Protein AF-A0A7J7LX30-F1 (afdb_monomer_lite)

pLDDT: mean 72.05, std 13.97, range [40.25, 94.5]

Structure (mmCIF, N/CA/C/O backbone):
data_AF-A0A7J7LX30-F1
#
_entry.id   AF-A0A7J7LX30-F1
#
loop_
_atom_site.group_PDB
_atom_site.id
_atom_site.type_symbol
_atom_site.label_atom_id
_atom_site.label_alt_id
_atom_site.label_comp_id
_atom_site.label_asym_id
_atom_site.label_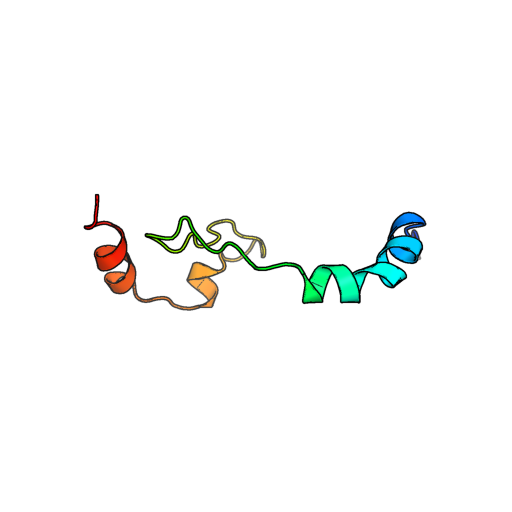entity_id
_atom_site.label_seq_id
_atom_site.pdbx_PDB_ins_code
_atom_site.Cartn_x
_atom_site.Cartn_y
_atom_site.Cartn_z
_atom_site.occupancy
_atom_site.B_iso_or_equiv
_atom_site.auth_seq_id
_atom_site.auth_comp_id
_atom_site.auth_asym_id
_atom_site.auth_atom_id
_atom_site.pdbx_PDB_model_num
ATOM 1 N N . GLN A 1 1 ? 26.026 4.212 22.282 1.00 47.94 1 GLN A N 1
ATOM 2 C CA . GLN A 1 1 ? 25.261 3.176 21.556 1.00 47.94 1 GLN A CA 1
ATOM 3 C C . GLN A 1 1 ? 23.786 3.542 21.663 1.00 47.94 1 GLN A C 1
ATOM 5 O O . GLN A 1 1 ? 23.309 3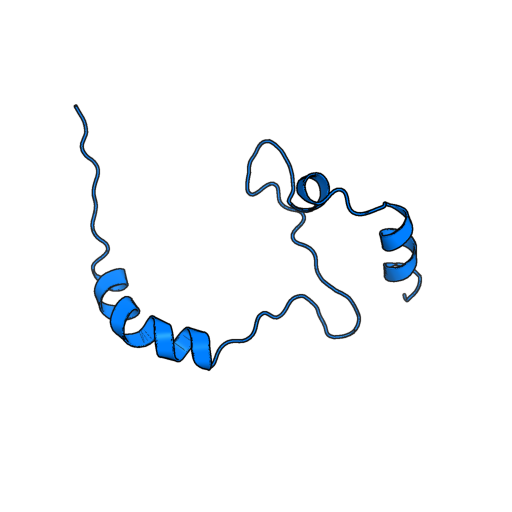.690 22.779 1.00 47.94 1 GLN A O 1
ATOM 10 N N . ILE A 1 2 ? 23.098 3.807 20.550 1.00 56.25 2 ILE A N 1
ATOM 11 C CA . ILE A 1 2 ? 21.699 4.262 20.560 1.00 56.25 2 ILE A CA 1
ATOM 12 C C . ILE A 1 2 ? 20.813 3.105 20.080 1.00 56.25 2 ILE A C 1
ATOM 14 O O . ILE A 1 2 ? 20.794 2.802 18.893 1.00 56.25 2 ILE A O 1
ATOM 18 N N . ASN A 1 3 ? 20.082 2.465 20.996 1.00 65.31 3 ASN A N 1
ATOM 19 C CA . ASN A 1 3 ? 19.013 1.516 20.668 1.00 65.31 3 ASN A CA 1
ATOM 20 C C . ASN A 1 3 ? 17.685 2.282 20.574 1.00 65.31 3 ASN A C 1
ATOM 22 O O . ASN A 1 3 ? 16.961 2.401 21.559 1.00 65.31 3 ASN A O 1
ATOM 26 N N . TYR A 1 4 ? 17.367 2.832 19.400 1.00 69.25 4 TYR A N 1
ATOM 27 C CA . TYR A 1 4 ? 16.069 3.469 19.152 1.00 69.25 4 TYR A CA 1
ATOM 28 C C . TYR A 1 4 ? 15.055 2.413 18.685 1.00 69.25 4 TYR A C 1
ATOM 30 O O . TYR A 1 4 ? 14.815 2.237 17.495 1.00 69.25 4 TYR A O 1
ATOM 38 N N . PHE A 1 5 ? 14.452 1.689 19.629 1.00 73.94 5 PHE A N 1
ATOM 39 C CA . PHE A 1 5 ? 13.234 0.919 19.368 1.00 73.94 5 PHE A CA 1
ATOM 40 C C . PHE A 1 5 ? 12.061 1.619 20.052 1.00 73.94 5 PHE A C 1
ATOM 42 O O . PHE A 1 5 ? 11.922 1.566 21.273 1.00 73.94 5 PHE A O 1
ATOM 49 N N . LYS A 1 6 ? 11.224 2.302 19.263 1.00 78.31 6 LYS A N 1
ATOM 50 C CA . LYS A 1 6 ? 9.972 2.902 19.738 1.00 78.31 6 LYS A CA 1
ATOM 51 C C . LYS A 1 6 ? 8.808 2.011 19.294 1.00 78.31 6 LYS A C 1
ATOM 53 O O . LYS A 1 6 ? 8.376 2.127 18.147 1.00 78.31 6 LYS A O 1
ATOM 58 N N . PRO A 1 7 ? 8.307 1.103 20.151 1.00 72.31 7 PRO A N 1
ATOM 59 C CA . PRO A 1 7 ? 7.196 0.244 19.774 1.00 72.31 7 PRO A CA 1
ATOM 60 C C . PRO A 1 7 ? 5.945 1.088 19.514 1.00 72.31 7 PRO A C 1
ATOM 62 O O . PRO A 1 7 ? 5.572 1.942 20.318 1.00 72.31 7 PRO A O 1
ATOM 65 N N . SER A 1 8 ? 5.285 0.839 18.384 1.00 80.50 8 SER A N 1
ATOM 66 C CA . SER A 1 8 ? 3.993 1.450 18.081 1.00 80.50 8 SER A CA 1
ATOM 67 C C . SER A 1 8 ? 2.898 0.745 18.882 1.00 80.50 8 SER A C 1
ATOM 69 O O . SER A 1 8 ? 2.636 -0.444 18.686 1.00 80.50 8 SER A O 1
ATOM 71 N N . SER A 1 9 ? 2.242 1.48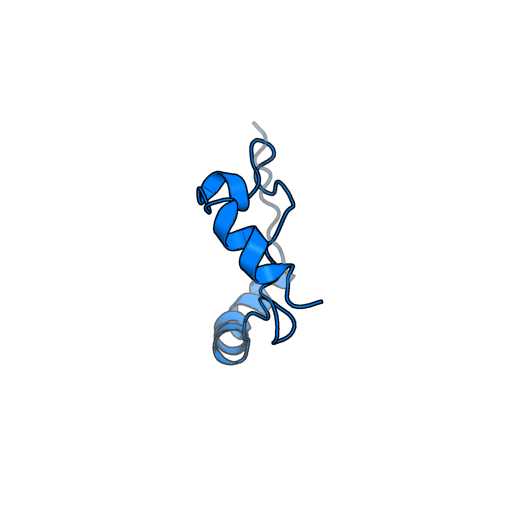2 19.780 1.00 81.12 9 SER A N 1
ATOM 72 C CA . SER A 1 9 ? 1.058 1.001 20.505 1.00 81.12 9 SER A CA 1
ATOM 73 C C . SER A 1 9 ? -0.091 0.667 19.547 1.00 81.12 9 SER A C 1
ATOM 75 O O . SER A 1 9 ? -0.814 -0.303 19.765 1.00 81.12 9 SER A O 1
ATOM 77 N N . ILE A 1 10 ? -0.197 1.404 18.438 1.00 84.94 10 ILE A N 1
ATOM 78 C CA . ILE A 1 10 ? -1.201 1.202 17.385 1.00 84.94 10 ILE A CA 1
ATOM 79 C C . ILE A 1 10 ? -0.925 -0.085 16.599 1.00 84.94 10 ILE A C 1
ATOM 81 O O . ILE A 1 10 ? -1.847 -0.855 16.337 1.00 84.94 10 ILE A O 1
ATOM 85 N N . TRP A 1 11 ? 0.340 -0.364 16.265 1.00 84.44 11 TRP A N 1
ATOM 86 C CA . TRP A 1 11 ? 0.714 -1.555 15.491 1.00 84.44 11 TRP A CA 1
ATOM 87 C C . TRP A 1 11 ? 0.293 -2.853 16.185 1.00 84.44 11 TRP A C 1
ATOM 89 O O . TRP A 1 11 ? -0.138 -3.802 15.535 1.00 84.44 11 TRP A O 1
ATOM 99 N N . ASN A 1 12 ? 0.362 -2.889 17.518 1.00 82.25 12 ASN A N 1
ATOM 100 C CA . ASN A 1 12 ? -0.092 -4.043 18.289 1.00 82.25 12 ASN A CA 1
ATOM 101 C C . ASN A 1 12 ? -1.598 -4.299 18.154 1.00 82.25 12 ASN A C 1
ATOM 103 O O . ASN A 1 12 ? -1.982 -5.454 17.993 1.00 82.25 12 ASN A O 1
ATOM 107 N N . GLY A 1 13 ? -2.428 -3.253 18.157 1.00 84.81 13 GLY A N 1
ATOM 108 C CA . GLY A 1 13 ? -3.865 -3.387 17.904 1.00 84.81 13 GLY A CA 1
ATOM 109 C C . GLY A 1 13 ? -4.163 -3.787 16.458 1.00 84.81 13 GLY A C 1
ATOM 110 O O . GLY A 1 13 ? -4.962 -4.689 16.214 1.00 84.81 13 GLY A O 1
ATOM 111 N N . LEU A 1 14 ? -3.457 -3.182 15.498 1.00 87.94 14 LEU A N 1
ATOM 112 C CA . LEU A 1 14 ? -3.637 -3.477 14.077 1.00 87.94 14 LEU A CA 1
ATOM 113 C C . LEU A 1 14 ? -3.288 -4.930 13.736 1.00 87.94 14 LEU A C 1
ATOM 115 O O . LEU A 1 14 ? -3.991 -5.536 12.933 1.00 87.94 14 LEU A O 1
ATOM 119 N N . LYS A 1 15 ? -2.268 -5.521 14.379 1.00 89.06 15 LYS A N 1
ATOM 120 C CA . LYS A 1 15 ? -1.861 -6.921 14.155 1.00 89.06 15 LYS A CA 1
ATOM 121 C C . LYS A 1 15 ? -3.014 -7.921 14.254 1.00 89.06 15 LYS A C 1
ATOM 123 O O . LYS A 1 15 ? -3.052 -8.858 13.464 1.00 89.06 15 LYS A O 1
ATOM 128 N N . GLY A 1 16 ? -3.968 -7.707 15.162 1.00 89.50 16 GLY A N 1
ATOM 129 C CA . GLY A 1 16 ? -5.152 -8.568 15.281 1.00 89.50 16 GLY A CA 1
ATOM 130 C C . GLY A 1 16 ? -6.094 -8.493 14.073 1.00 89.50 16 GLY A C 1
ATOM 131 O O . GLY A 1 16 ? -6.794 -9.457 13.778 1.00 89.50 16 GLY A O 1
ATOM 132 N N . ALA A 1 17 ? -6.084 -7.374 13.349 1.00 91.00 17 ALA A N 1
ATOM 133 C CA . ALA A 1 17 ? -6.929 -7.125 12.187 1.00 91.00 17 ALA A CA 1
ATOM 134 C C . ALA A 1 17 ? -6.212 -7.329 10.840 1.00 91.00 17 ALA A C 1
ATOM 136 O O . ALA A 1 17 ? -6.899 -7.372 9.822 1.00 91.00 17 ALA A O 1
ATOM 137 N N . ILE A 1 18 ? -4.877 -7.486 10.808 1.00 92.00 18 ILE A N 1
ATOM 138 C CA . ILE A 1 18 ? -4.088 -7.600 9.560 1.00 92.00 18 ILE A CA 1
ATOM 139 C C . ILE A 1 18 ? -4.675 -8.657 8.627 1.00 92.00 18 ILE A C 1
ATOM 141 O O . ILE A 1 18 ? -4.984 -8.343 7.485 1.00 92.00 18 ILE A O 1
ATOM 145 N N . LYS A 1 19 ? -4.930 -9.872 9.124 1.00 92.00 19 LYS A N 1
ATOM 146 C CA . LYS A 1 19 ? -5.471 -10.960 8.295 1.00 92.00 19 LYS A CA 1
ATOM 147 C C . LYS A 1 19 ? -6.843 -10.622 7.703 1.00 92.00 19 LYS A C 1
ATOM 149 O O . LYS A 1 19 ? -7.143 -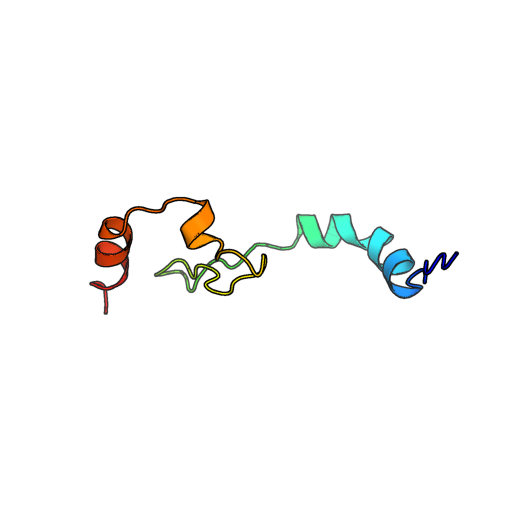10.980 6.569 1.00 92.00 19 LYS A O 1
ATOM 154 N N . THR A 1 20 ? -7.688 -9.924 8.460 1.00 94.50 20 THR A N 1
ATOM 155 C CA . THR A 1 20 ? -8.993 -9.459 7.974 1.00 94.50 20 THR A CA 1
ATOM 156 C C . THR A 1 20 ? -8.824 -8.396 6.897 1.00 94.50 20 THR A C 1
ATOM 158 O O . THR A 1 20 ? -9.509 -8.460 5.880 1.00 94.50 20 THR A O 1
ATOM 161 N N . VAL A 1 21 ? -7.904 -7.448 7.091 1.00 91.19 21 VAL A N 1
ATOM 162 C CA . VAL A 1 21 ? -7.586 -6.425 6.090 1.00 91.19 21 VAL A CA 1
ATOM 163 C C . VAL A 1 21 ? -7.049 -7.084 4.823 1.00 91.19 21 VAL A C 1
ATOM 165 O O . VAL A 1 21 ? -7.581 -6.814 3.756 1.00 91.19 21 VAL A O 1
ATOM 168 N N . GLU A 1 22 ? -6.082 -7.995 4.920 1.00 89.69 22 GLU A N 1
ATOM 169 C CA . GLU A 1 22 ? -5.507 -8.720 3.779 1.00 89.69 22 GLU A CA 1
ATOM 170 C C . GLU A 1 22 ? -6.568 -9.494 2.991 1.00 89.69 22 GLU A C 1
ATOM 172 O O . GLU A 1 22 ? -6.642 -9.368 1.772 1.00 89.69 22 GLU A O 1
ATOM 177 N N . ASN A 1 23 ? -7.441 -10.234 3.679 1.00 93.31 23 ASN A N 1
ATOM 178 C CA . ASN A 1 23 ? -8.483 -11.033 3.031 1.00 93.31 23 ASN A CA 1
ATOM 179 C C . ASN A 1 23 ? -9.560 -10.191 2.327 1.00 93.31 23 ASN A C 1
ATOM 181 O O . ASN A 1 23 ? -10.220 -10.685 1.415 1.00 93.31 23 ASN A O 1
ATOM 185 N N . ASN A 1 24 ? -9.774 -8.951 2.771 1.00 92.19 24 ASN A N 1
ATOM 186 C CA . ASN A 1 24 ? -10.844 -8.082 2.267 1.00 92.19 24 ASN A CA 1
ATOM 187 C C . ASN A 1 24 ? -10.326 -6.886 1.460 1.00 92.19 24 ASN A C 1
ATOM 189 O O . ASN A 1 24 ? -11.122 -6.082 0.979 1.00 92.19 24 ASN A O 1
ATOM 193 N N . SER A 1 25 ? -9.011 -6.762 1.293 1.00 88.69 25 SER A N 1
ATOM 194 C CA . SER A 1 25 ? -8.393 -5.694 0.512 1.00 88.69 25 SER A CA 1
ATOM 195 C C . SER A 1 25 ? -7.972 -6.217 -0.852 1.00 88.69 25 SER A C 1
ATOM 197 O O . SER A 1 25 ? -7.601 -7.377 -1.020 1.00 88.69 25 SER A O 1
ATOM 199 N N . ARG A 1 26 ? -8.014 -5.340 -1.852 1.00 83.94 26 ARG A N 1
ATOM 200 C CA . ARG A 1 26 ? -7.461 -5.600 -3.182 1.00 83.94 26 ARG A CA 1
ATOM 201 C C . ARG A 1 26 ? -6.578 -4.430 -3.575 1.00 83.94 26 ARG A C 1
ATOM 203 O O . ARG A 1 26 ? -6.897 -3.284 -3.267 1.00 83.94 26 ARG A O 1
ATOM 210 N N . TRP A 1 27 ? -5.486 -4.726 -4.264 1.00 76.69 27 TRP A N 1
ATOM 211 C CA . TRP A 1 27 ? -4.601 -3.701 -4.800 1.00 76.69 27 TRP A CA 1
ATOM 212 C C . TRP A 1 27 ? -5.250 -3.077 -6.032 1.00 76.69 27 TRP A C 1
ATOM 214 O O . TRP A 1 27 ? -5.507 -3.767 -7.020 1.00 76.69 27 TRP A O 1
ATOM 224 N N . LEU A 1 28 ? -5.526 -1.776 -5.967 1.00 78.31 28 LEU A N 1
ATOM 225 C CA . LEU A 1 28 ? -5.907 -1.001 -7.139 1.00 78.31 28 LEU A CA 1
ATOM 226 C C . LEU A 1 28 ? -4.620 -0.551 -7.831 1.00 78.31 28 LEU A C 1
ATOM 228 O O . LEU A 1 28 ? -3.992 0.413 -7.412 1.00 78.31 28 LEU A O 1
ATOM 232 N N . ILE A 1 29 ? -4.209 -1.285 -8.862 1.00 81.00 29 ILE A N 1
ATOM 233 C CA . ILE A 1 29 ? -2.981 -1.003 -9.623 1.00 81.00 29 ILE A CA 1
ATOM 234 C C . ILE A 1 29 ? -3.291 -0.105 -10.831 1.00 81.00 29 ILE A C 1
ATOM 236 O O . ILE A 1 29 ? -2.559 -0.119 -11.804 1.00 81.00 29 ILE A O 1
ATOM 240 N N . GLY A 1 30 ? -4.423 0.601 -10.852 1.00 81.81 30 GLY A N 1
ATOM 241 C CA . GLY A 1 30 ? -4.859 1.347 -12.029 1.00 81.81 30 GLY A CA 1
ATOM 242 C C . GLY A 1 30 ? -6.343 1.689 -12.030 1.00 81.81 30 GLY A C 1
ATOM 243 O O . GLY A 1 30 ? -7.076 1.360 -11.103 1.00 81.81 30 GLY A O 1
ATOM 244 N N . ASN A 1 31 ? -6.818 2.303 -13.109 1.00 82.25 31 ASN A N 1
ATOM 245 C CA . ASN A 1 31 ? -8.202 2.779 -13.241 1.00 82.25 31 ASN A CA 1
ATOM 246 C C . ASN A 1 31 ? -9.131 1.826 -14.025 1.00 82.25 31 ASN A C 1
ATOM 248 O O . ASN A 1 31 ? -10.198 2.229 -14.485 1.00 82.25 31 ASN A O 1
ATOM 252 N N . GLY A 1 32 ? -8.712 0.573 -14.226 1.00 78.75 32 GLY A N 1
ATOM 253 C CA . GLY A 1 32 ? -9.450 -0.432 -15.001 1.00 78.75 32 GLY A CA 1
ATOM 254 C C . GLY A 1 32 ? -9.267 -0.340 -16.520 1.00 78.75 32 GLY A C 1
ATOM 255 O O . GLY A 1 32 ? -9.704 -1.243 -17.227 1.00 78.75 32 GLY A O 1
ATOM 256 N N . ARG A 1 33 ? -8.602 0.707 -17.028 1.00 81.56 33 ARG A N 1
ATOM 257 C CA . ARG A 1 33 ? -8.154 0.803 -18.429 1.00 81.56 33 ARG A CA 1
ATOM 258 C C . ARG A 1 33 ? -6.645 0.636 -18.545 1.00 81.56 33 ARG A C 1
ATOM 260 O O . ARG A 1 33 ? -6.183 -0.090 -19.414 1.00 81.56 33 ARG A O 1
ATOM 267 N N . ASN A 1 34 ? -5.909 1.268 -17.633 1.00 77.69 34 ASN A N 1
ATOM 268 C CA . ASN A 1 34 ? -4.451 1.254 -17.595 1.00 77.69 34 ASN A CA 1
ATOM 269 C C . ASN A 1 34 ? -3.942 0.800 -16.226 1.00 77.69 34 ASN A C 1
ATOM 271 O O . ASN A 1 34 ? -4.658 0.914 -15.229 1.00 77.69 34 ASN A O 1
ATOM 275 N N . ILE A 1 35 ? -2.700 0.310 -16.200 1.00 79.62 35 ILE A N 1
ATOM 276 C CA . ILE A 1 35 ? -1.953 0.014 -14.976 1.00 79.62 35 ILE A CA 1
ATOM 277 C C . ILE A 1 35 ? -1.154 1.265 -14.583 1.00 79.62 35 ILE A C 1
ATOM 279 O O . ILE A 1 35 ? -0.320 1.744 -15.354 1.00 79.62 35 ILE A O 1
ATOM 283 N N . ASP A 1 36 ? -1.397 1.772 -13.380 1.00 77.06 36 ASP A N 1
ATOM 284 C CA . ASP A 1 36 ? -0.655 2.861 -12.761 1.00 77.06 36 ASP A CA 1
ATOM 285 C C . ASP A 1 36 ? 0.586 2.289 -12.072 1.00 77.06 36 ASP A C 1
ATOM 287 O O . ASP A 1 36 ? 0.541 1.727 -10.976 1.00 77.06 36 ASP A O 1
ATOM 291 N N . PHE A 1 37 ? 1.725 2.420 -12.742 1.00 70.69 37 PHE A N 1
ATOM 292 C CA . PHE A 1 37 ? 3.010 2.047 -12.170 1.00 70.69 37 PHE A CA 1
ATOM 293 C C . PHE A 1 37 ? 3.527 3.137 -11.232 1.00 70.69 37 PHE A C 1
ATOM 295 O O . PHE A 1 37 ? 3.524 4.325 -11.568 1.00 70.69 37 PHE A O 1
ATOM 302 N N . TRP A 1 38 ? 4.045 2.716 -10.079 1.00 69.69 38 TRP A N 1
ATOM 303 C CA . TRP A 1 38 ? 4.723 3.606 -9.145 1.00 69.69 38 TRP A CA 1
ATOM 304 C C . TRP A 1 38 ? 6.026 4.121 -9.783 1.00 69.69 38 TRP A C 1
ATOM 306 O O . TRP A 1 38 ? 6.946 3.345 -10.036 1.00 69.69 38 TRP A O 1
ATOM 316 N N . ARG A 1 39 ? 6.090 5.430 -10.071 1.00 63.31 39 ARG A N 1
ATOM 317 C CA . ARG A 1 39 ? 7.249 6.093 -10.716 1.00 63.31 39 ARG A CA 1
ATOM 318 C C . ARG A 1 39 ? 8.270 6.678 -9.743 1.00 63.31 39 ARG A C 1
ATOM 320 O O . ARG A 1 39 ? 9.374 7.006 -10.147 1.00 63.31 39 ARG A O 1
ATOM 327 N N . ASP A 1 40 ? 7.883 6.843 -8.487 1.00 66.25 40 ASP A N 1
ATOM 328 C CA . ASP A 1 40 ? 8.761 7.311 -7.420 1.00 66.25 40 ASP A CA 1
ATOM 329 C C . ASP A 1 40 ? 9.920 6.339 -7.143 1.00 66.25 40 ASP A C 1
ATOM 331 O O . ASP A 1 40 ? 9.773 5.111 -7.207 1.00 66.25 40 ASP A O 1
ATOM 335 N N . CYS A 1 41 ? 11.062 6.905 -6.769 1.00 59.56 41 CYS A N 1
ATOM 336 C CA . CYS A 1 41 ? 12.266 6.173 -6.399 1.00 59.56 41 CYS A CA 1
ATOM 337 C C . CYS A 1 41 ? 12.198 5.811 -4.913 1.00 59.56 41 CYS A C 1
ATOM 339 O O . CYS A 1 41 ? 12.924 6.364 -4.089 1.00 59.56 41 CYS A O 1
ATOM 341 N N . TRP A 1 42 ? 11.308 4.874 -4.554 1.00 62.50 42 TRP A N 1
ATOM 342 C CA . TRP A 1 42 ? 11.194 4.379 -3.170 1.00 62.50 42 TRP A CA 1
ATOM 343 C C . TRP A 1 42 ? 12.552 3.918 -2.619 1.00 62.50 42 TRP A C 1
ATOM 345 O O . TRP A 1 42 ? 12.876 4.116 -1.448 1.00 62.50 42 TRP A O 1
ATOM 355 N N . ARG A 1 43 ? 13.372 3.316 -3.485 1.00 56.53 43 ARG A N 1
ATOM 356 C CA . ARG A 1 43 ? 14.800 3.144 -3.256 1.00 56.53 43 ARG A CA 1
ATOM 357 C C . ARG A 1 43 ? 15.462 4.323 -3.959 1.00 56.53 43 ARG A C 1
ATOM 359 O O . ARG A 1 43 ? 15.438 4.360 -5.179 1.00 56.53 43 ARG A O 1
ATOM 366 N N . ALA A 1 44 ? 15.992 5.286 -3.210 1.00 63.53 44 ALA A N 1
ATOM 367 C CA . ALA A 1 44 ? 16.511 6.559 -3.732 1.00 63.53 44 ALA A CA 1
ATOM 368 C C . ALA A 1 44 ? 17.459 6.434 -4.949 1.00 63.53 44 ALA A C 1
ATOM 370 O O . ALA A 1 44 ? 17.631 7.393 -5.694 1.00 63.53 44 ALA A O 1
ATOM 371 N N . ASP A 1 45 ? 18.038 5.250 -5.152 1.00 70.44 45 ASP A N 1
ATOM 372 C CA . ASP A 1 45 ? 18.968 4.929 -6.228 1.00 70.44 45 ASP A CA 1
ATOM 373 C C . ASP A 1 45 ? 18.295 4.561 -7.566 1.00 70.44 45 ASP A C 1
ATOM 375 O O . ASP A 1 45 ? 18.941 4.700 -8.600 1.00 70.44 45 ASP A O 1
ATOM 379 N N . TYR A 1 46 ? 17.048 4.061 -7.570 1.00 65.88 46 TYR A N 1
ATOM 380 C CA . TYR A 1 46 ? 16.296 3.721 -8.790 1.00 65.88 46 TYR A CA 1
ATOM 381 C C . TYR A 1 46 ? 14.791 3.486 -8.528 1.00 65.88 46 TYR A C 1
ATOM 383 O O . TYR A 1 46 ? 14.368 2.955 -7.496 1.00 65.88 46 TYR A O 1
ATOM 391 N N . SER A 1 47 ? 13.961 3.847 -9.501 1.00 70.19 47 SER A N 1
ATOM 392 C CA . SER A 1 47 ? 12.522 3.582 -9.536 1.00 70.19 47 SER A CA 1
ATOM 393 C C . SER A 1 47 ? 12.216 2.093 -9.716 1.00 70.19 47 SER A C 1
ATOM 395 O O . SER A 1 47 ? 13.001 1.319 -10.269 1.00 70.19 47 SER A O 1
ATOM 397 N N . LEU A 1 48 ? 11.019 1.666 -9.305 1.00 65.69 48 LEU A N 1
ATOM 398 C CA . LEU A 1 48 ? 10.577 0.283 -9.518 1.00 65.69 48 LEU A CA 1
ATOM 399 C C . LEU A 1 48 ? 10.577 -0.105 -11.011 1.00 65.69 48 LEU A C 1
ATOM 401 O O . LEU A 1 48 ? 10.817 -1.262 -11.345 1.00 65.69 48 LEU A O 1
ATOM 405 N N . MET A 1 49 ? 10.353 0.860 -11.906 1.00 65.25 49 MET A N 1
ATOM 406 C CA . MET A 1 49 ? 10.414 0.644 -13.354 1.00 65.25 49 MET A CA 1
ATOM 407 C C . MET A 1 49 ? 11.813 0.234 -13.814 1.00 65.25 49 MET A C 1
ATOM 409 O O . MET A 1 49 ? 11.960 -0.754 -14.533 1.00 65.25 49 MET A O 1
ATOM 413 N N . GLU A 1 50 ? 12.835 0.958 -13.358 1.00 66.81 50 GLU A N 1
ATOM 414 C CA . GLU A 1 50 ? 14.236 0.661 -13.668 1.00 66.81 50 GLU A CA 1
ATOM 415 C C . GLU A 1 50 ? 14.647 -0.702 -13.099 1.00 66.81 50 GLU A C 1
ATOM 417 O O . GLU A 1 50 ? 15.346 -1.467 -13.760 1.00 66.81 50 GLU A O 1
ATOM 422 N N . ALA A 1 51 ? 14.132 -1.059 -11.918 1.00 67.62 51 ALA A N 1
ATOM 423 C CA . ALA A 1 51 ? 14.379 -2.356 -11.290 1.00 67.62 51 ALA A CA 1
ATOM 424 C C . ALA A 1 51 ? 13.879 -3.545 -12.125 1.00 67.62 51 ALA A C 1
ATOM 426 O O . ALA A 1 51 ? 14.499 -4.606 -12.132 1.00 67.62 51 ALA A O 1
ATOM 427 N N . ILE A 1 52 ? 12.724 -3.380 -12.779 1.00 70.56 52 ILE A N 1
ATOM 428 C CA . ILE A 1 52 ? 12.016 -4.463 -13.476 1.00 70.56 52 ILE A CA 1
ATOM 429 C C . ILE A 1 52 ? 12.446 -4.557 -14.952 1.00 70.56 52 ILE A C 1
ATOM 431 O O . ILE A 1 52 ? 12.080 -5.515 -15.626 1.00 70.56 52 ILE A O 1
ATOM 435 N N . SER A 1 53 ? 13.274 -3.628 -15.457 1.00 67.25 53 SER A N 1
ATOM 436 C CA . SER A 1 53 ? 13.724 -3.613 -16.863 1.00 67.25 53 SER A CA 1
ATOM 437 C C . SER A 1 53 ? 12.553 -3.734 -17.852 1.00 67.25 53 SER A C 1
ATOM 439 O O . SER A 1 53 ? 12.633 -4.457 -18.844 1.00 67.25 53 SER A O 1
ATOM 441 N N . VAL A 1 54 ? 11.431 -3.069 -17.552 1.00 68.44 54 VAL A N 1
ATOM 442 C CA . VAL A 1 54 ? 10.252 -3.080 -18.428 1.00 68.44 54 VAL A CA 1
ATOM 443 C C . VAL A 1 54 ? 10.632 -2.435 -19.759 1.00 68.44 54 VAL A C 1
ATOM 445 O O . VAL A 1 54 ? 11.131 -1.310 -19.777 1.00 68.44 54 VAL A O 1
ATOM 448 N N . ASP A 1 55 ? 10.396 -3.150 -20.860 1.00 65.88 55 ASP A N 1
ATOM 449 C CA . ASP A 1 55 ? 10.712 -2.682 -22.210 1.00 65.88 55 ASP A CA 1
ATOM 450 C C . ASP A 1 55 ? 10.004 -1.338 -22.501 1.00 65.88 55 ASP A C 1
ATOM 452 O O . ASP A 1 55 ? 8.777 -1.249 -22.350 1.00 65.88 55 ASP A O 1
ATOM 456 N N . PRO A 1 56 ? 10.733 -0.290 -22.935 1.00 62.03 56 PRO A N 1
ATOM 457 C CA . PRO A 1 56 ? 10.146 0.982 -23.346 1.00 62.03 56 PRO A CA 1
ATOM 458 C C . PRO A 1 56 ? 9.067 0.865 -24.436 1.00 62.03 56 PRO A C 1
ATOM 460 O O . PRO A 1 56 ? 8.228 1.755 -24.548 1.00 62.03 56 PRO A O 1
ATOM 463 N N . GLU A 1 57 ? 9.027 -0.205 -25.235 1.00 60.62 57 GLU A N 1
ATOM 464 C CA . GLU A 1 57 ? 7.955 -0.422 -26.215 1.00 60.62 57 GLU A CA 1
A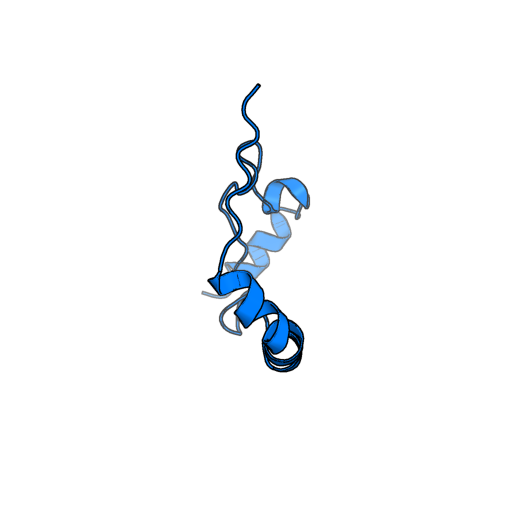TOM 465 C C . GLU A 1 57 ? 6.622 -0.830 -25.575 1.00 60.62 57 GLU A C 1
ATOM 467 O O . GLU A 1 57 ? 5.564 -0.420 -26.064 1.00 60.62 57 GLU A O 1
ATOM 472 N N . ILE A 1 58 ? 6.637 -1.525 -24.429 1.00 59.94 58 ILE A N 1
ATOM 473 C CA . ILE A 1 58 ? 5.413 -1.820 -23.657 1.00 59.94 58 ILE A CA 1
ATOM 474 C C . ILE A 1 58 ? 4.728 -0.508 -23.236 1.00 59.94 58 ILE A C 1
ATOM 476 O O . ILE A 1 58 ? 3.499 -0.433 -23.160 1.00 59.94 58 ILE A O 1
ATOM 480 N N . TRP A 1 59 ? 5.503 0.566 -23.055 1.00 60.06 59 TRP A N 1
ATOM 481 C CA . TRP A 1 59 ? 4.982 1.896 -22.745 1.00 60.06 59 TRP A CA 1
ATOM 482 C C . TRP A 1 59 ? 4.180 2.519 -23.903 1.00 60.06 59 TRP A C 1
ATOM 484 O O . TRP A 1 59 ? 3.153 3.158 -23.649 1.00 60.06 59 TRP A O 1
ATOM 494 N N . ARG A 1 60 ? 4.566 2.294 -25.173 1.00 52.62 60 ARG A N 1
ATOM 495 C CA . ARG A 1 60 ? 3.821 2.826 -26.337 1.00 52.62 60 ARG A CA 1
ATOM 496 C C . ARG A 1 60 ? 2.405 2.263 -26.423 1.00 52.62 60 ARG A C 1
ATOM 498 O O . ARG A 1 60 ? 1.489 3.005 -26.770 1.00 52.62 60 ARG A O 1
ATOM 505 N N . CYS A 1 61 ? 2.205 0.997 -26.063 1.00 48.56 61 CYS A N 1
ATOM 506 C CA . CYS A 1 61 ? 0.884 0.363 -26.098 1.00 48.56 61 CYS A CA 1
ATOM 507 C C . CYS A 1 61 ? -0.089 0.930 -25.049 1.00 48.56 61 CYS A C 1
ATOM 509 O O . CYS A 1 61 ? -1.296 0.897 -25.265 1.00 48.56 61 CYS A O 1
ATOM 511 N N . ILE A 1 62 ? 0.416 1.491 -23.945 1.00 50.81 62 ILE A N 1
ATOM 512 C CA . ILE A 1 62 ? -0.418 2.045 -22.864 1.00 50.81 62 ILE A CA 1
ATOM 513 C C . ILE A 1 62 ? -0.797 3.518 -23.131 1.00 50.81 62 ILE A C 1
ATOM 515 O O . ILE A 1 62 ? -1.831 3.982 -22.657 1.00 50.81 62 ILE A O 1
ATOM 519 N N . PHE A 1 63 ? -0.016 4.258 -23.930 1.00 48.12 63 PHE A N 1
ATOM 520 C CA . PHE A 1 63 ? -0.287 5.674 -24.240 1.00 48.12 63 PHE A CA 1
ATOM 521 C C . PHE A 1 63 ? -1.073 5.931 -25.535 1.00 48.12 63 PHE A C 1
ATOM 523 O O . PHE A 1 63 ? -1.550 7.046 -25.717 1.00 48.12 63 PHE A O 1
ATOM 530 N N . LEU A 1 64 ? -1.258 4.934 -26.407 1.00 40.25 64 LEU A 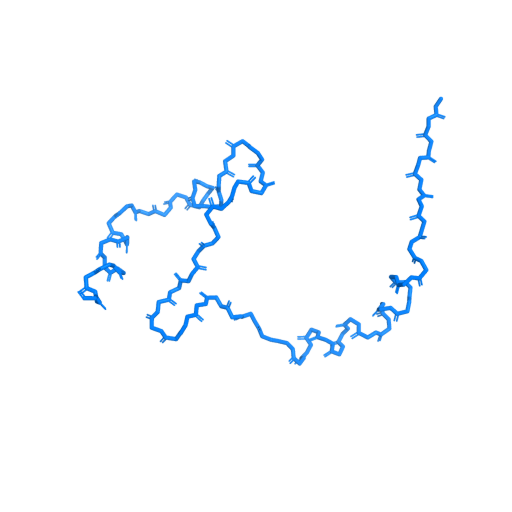N 1
ATOM 531 C CA . LEU A 1 64 ? -2.055 5.076 -27.640 1.00 40.25 64 LEU A CA 1
ATOM 532 C C . LEU A 1 64 ? -3.562 4.788 -27.454 1.00 40.25 64 LEU A C 1
ATOM 534 O O . LEU A 1 64 ? -4.296 4.711 -28.434 1.00 40.25 64 LEU A O 1
ATOM 538 N N . LEU A 1 65 ? -4.030 4.650 -26.208 1.00 44.62 65 LEU A N 1
ATOM 539 C CA . LEU A 1 65 ? -5.455 4.582 -25.845 1.00 44.62 65 LEU A CA 1
ATOM 540 C C . LEU A 1 65 ? -5.954 5.866 -25.148 1.00 44.62 65 LEU A C 1
ATOM 542 O O . LEU A 1 65 ? -6.833 5.800 -24.287 1.00 44.62 65 LEU A O 1
ATOM 546 N N . ASN A 1 66 ? -5.399 7.024 -25.516 1.00 40.50 66 ASN A N 1
ATOM 547 C CA . ASN A 1 66 ? -6.022 8.334 -25.290 1.00 40.50 66 ASN A CA 1
ATOM 548 C C . ASN A 1 66 ? -6.244 9.041 -26.622 1.00 40.50 66 ASN A C 1
ATOM 550 O O . ASN A 1 66 ? -5.286 9.066 -27.426 1.00 40.50 66 ASN A O 1
#

Sequence (66 aa):
QINYFKPSSIWNGLKGAIKTVENNSRWLIGNGRNIDFWRDCWRADYSLMEAISVDPEIWRCIFLLN

Radius of gyration: 18.66 Å; chains: 1; bounding box: 36×19×49 Å

Organism: NCBI:txid39325

Secondary structure (DSSP, 8-state):
--------HHHHHHHHHHHHHHHH-----BSSSSB----S-SBTTB-HHHHHT--HHHHHHHHTT-

Foldseek 3Di:
DDDPDDDDPVVVVCVVCVVVCVVPDDDPQDDVLAGPADQDPPPVVHGPCVVVVPDVVVVVVRPVPD